Protein AF-A0A3S4IPJ4-F1 (afdb_monomer_lite)

Sequence (85 aa):
MPTWSIKADKAKLTNDRMLYLYGHVEVNALVPDAQLRRITTDNAQINLVTQDVTSNDLVTLYGTTFNSSGLKMRGNLRSKKRRAD

InterPro domains:
  IPR010664 Lipopolysaccharide assembly, LptC-related [PF06835] (2-81)
  IPR026265 Lipopolysaccharide export system protein LptC [TIGR04409] (2-81)
  IPR052363 Lipopolysaccharide export system LptC [PTHR37481] (3-81)

Radius of gyration: 12.14 Å; chains: 1; bounding box: 29×29×26 Å

Foldseek 3Di:
DDFKDWDAPDWDADPQQKIKGAAFIKMATPDPPQQWGIKTFGIWIARPVQQKIKDQTWMWTDGPPDIDIDGMWIDHPVDSDTDDD

Organism: Salmonella enterica I (NCBI:txid59201)

pLDDT: mean 86.69, std 13.98, range [44.09, 98.25]

Structure (mmCIF, N/CA/C/O backbone):
data_AF-A0A3S4IPJ4-F1
#
_entry.id   AF-A0A3S4IPJ4-F1
#
loop_
_atom_site.group_PDB
_atom_site.id
_atom_site.type_symbol
_atom_site.label_atom_id
_atom_site.label_alt_id
_atom_site.label_comp_id
_atom_site.label_asym_id
_atom_site.label_entity_id
_atom_site.label_seq_id
_atom_site.pdbx_PDB_ins_code
_atom_site.Cartn_x
_atom_site.Cartn_y
_atom_site.Cartn_z
_atom_site.occupancy
_atom_site.B_iso_or_equiv
_atom_site.auth_seq_id
_atom_site.auth_comp_id
_atom_site.auth_asym_id
_atom_site.auth_atom_id
_atom_site.pdbx_PDB_model_num
ATOM 1 N N . MET A 1 1 ? 4.574 -17.125 -9.817 1.00 68.81 1 MET A N 1
ATOM 2 C CA . MET A 1 1 ? 5.575 -16.469 -8.944 1.00 68.81 1 MET A CA 1
ATOM 3 C C . MET A 1 1 ? 4.933 -15.262 -8.272 1.00 68.81 1 MET A C 1
ATOM 5 O O . MET A 1 1 ? 4.124 -14.616 -8.933 1.00 68.81 1 MET A O 1
ATOM 9 N N . PRO A 1 2 ? 5.236 -14.973 -6.995 1.00 80.12 2 PRO A N 1
ATOM 10 C CA . PRO A 1 2 ? 4.722 -13.790 -6.309 1.00 80.12 2 PRO A CA 1
ATOM 11 C C . PRO A 1 2 ? 5.328 -12.516 -6.913 1.00 80.12 2 PRO A C 1
ATOM 13 O O . PRO A 1 2 ? 6.526 -12.457 -7.175 1.00 80.12 2 PRO A O 1
ATOM 16 N N . THR A 1 3 ? 4.498 -11.503 -7.156 1.00 88.62 3 THR A N 1
ATOM 17 C CA . THR A 1 3 ? 4.912 -10.242 -7.798 1.00 88.62 3 THR A CA 1
ATOM 18 C C . THR A 1 3 ? 5.014 -9.074 -6.822 1.00 88.62 3 THR A C 1
ATOM 20 O O . THR A 1 3 ? 5.754 -8.125 -7.082 1.00 88.62 3 THR A O 1
ATOM 23 N N . TRP A 1 4 ? 4.327 -9.165 -5.682 1.00 90.38 4 TRP A N 1
ATOM 24 C CA . TRP A 1 4 ? 4.258 -8.128 -4.658 1.00 90.38 4 TRP A CA 1
ATOM 25 C C . TRP A 1 4 ? 4.386 -8.734 -3.259 1.00 90.38 4 TRP A C 1
ATOM 27 O O . TRP A 1 4 ? 3.872 -9.821 -3.000 1.00 90.38 4 TRP A O 1
ATOM 37 N N . SER A 1 5 ? 5.041 -8.006 -2.358 1.00 93.38 5 SER A N 1
ATOM 38 C CA . SER A 1 5 ? 5.053 -8.251 -0.914 1.00 93.38 5 SER A CA 1
ATOM 39 C C . SER A 1 5 ? 4.368 -7.087 -0.217 1.00 93.38 5 SER A C 1
ATOM 41 O O . SER A 1 5 ? 4.641 -5.935 -0.547 1.00 93.38 5 SER A O 1
ATOM 43 N N . ILE A 1 6 ? 3.523 -7.378 0.769 1.00 94.06 6 ILE A N 1
ATOM 44 C CA . ILE A 1 6 ? 2.768 -6.370 1.520 1.00 94.06 6 ILE A CA 1
ATOM 45 C C . ILE A 1 6 ? 2.997 -6.599 3.010 1.00 94.06 6 ILE A C 1
ATOM 47 O O . ILE A 1 6 ? 2.924 -7.739 3.470 1.00 94.06 6 ILE A O 1
ATOM 51 N N . LYS A 1 7 ? 3.306 -5.530 3.744 1.00 96.56 7 LYS A N 1
ATOM 52 C CA . LYS A 1 7 ? 3.544 -5.540 5.192 1.00 96.56 7 LYS A CA 1
ATOM 53 C C . LYS A 1 7 ? 2.811 -4.375 5.853 1.00 96.56 7 LYS A C 1
ATOM 55 O O . LYS A 1 7 ? 2.600 -3.349 5.214 1.00 96.56 7 LYS A O 1
ATOM 60 N N . ALA A 1 8 ? 2.420 -4.572 7.104 1.00 97.88 8 ALA A N 1
ATOM 61 C CA . ALA A 1 8 ? 1.806 -3.578 7.978 1.00 97.88 8 ALA A CA 1
ATOM 62 C C . ALA A 1 8 ? 1.989 -4.027 9.434 1.00 97.88 8 ALA A C 1
ATOM 64 O O . ALA A 1 8 ? 2.241 -5.213 9.676 1.00 97.88 8 ALA A O 1
ATOM 65 N N . ASP A 1 9 ? 1.802 -3.121 10.389 1.00 98.25 9 ASP A N 1
ATOM 66 C CA . ASP A 1 9 ? 1.868 -3.465 11.816 1.00 98.25 9 ASP A CA 1
ATOM 67 C C . ASP A 1 9 ? 0.690 -4.344 12.238 1.00 98.25 9 ASP A C 1
ATOM 69 O O . ASP A 1 9 ? 0.827 -5.262 13.051 1.00 98.25 9 ASP A O 1
ATOM 73 N N . LYS A 1 10 ? -0.497 -4.043 11.700 1.00 97.94 10 LYS A N 1
ATOM 74 C CA . LYS A 1 10 ? -1.737 -4.764 11.988 1.00 97.94 10 LYS A CA 1
ATOM 75 C C . LYS A 1 10 ? -2.548 -4.963 10.720 1.00 97.94 10 LYS A C 1
ATOM 77 O O . LYS A 1 10 ? -2.559 -4.124 9.820 1.00 97.94 10 LYS A O 1
ATOM 82 N N . ALA A 1 11 ? -3.291 -6.063 10.688 1.00 97.50 11 ALA A N 1
ATOM 83 C CA . ALA A 1 11 ? -4.198 -6.377 9.599 1.00 97.50 11 ALA A CA 1
ATOM 84 C C . ALA A 1 11 ? -5.531 -6.918 10.128 1.00 97.50 11 ALA A C 1
ATOM 86 O O . ALA A 1 11 ? -5.562 -7.683 11.092 1.00 97.50 11 ALA A O 1
ATOM 87 N N . LYS A 1 12 ? -6.630 -6.546 9.470 1.00 98.00 12 LYS A N 1
ATOM 88 C CA . LYS A 1 12 ? -7.968 -7.106 9.687 1.00 98.00 12 LYS A CA 1
ATOM 89 C C . LYS A 1 12 ? -8.481 -7.674 8.370 1.00 98.00 12 LYS A C 1
ATOM 91 O O . LYS A 1 12 ? -8.643 -6.935 7.404 1.00 98.00 12 LYS A O 1
ATOM 96 N N . LEU A 1 13 ? -8.757 -8.974 8.353 1.00 97.38 13 LEU A N 1
ATOM 97 C CA . LEU A 1 13 ? -9.407 -9.653 7.236 1.00 97.38 13 LEU A CA 1
ATOM 98 C C . LEU A 1 13 ? -10.893 -9.835 7.545 1.00 97.38 13 LEU A C 1
ATOM 100 O O . LEU A 1 13 ? -11.258 -10.244 8.647 1.00 97.38 13 LEU A O 1
ATOM 104 N N . THR A 1 14 ? -11.744 -9.534 6.574 1.00 97.25 14 THR A N 1
ATOM 105 C CA . THR A 1 14 ? -13.198 -9.689 6.674 1.00 97.25 14 THR A CA 1
ATOM 106 C C . THR A 1 14 ? -13.711 -10.796 5.747 1.00 97.25 14 THR A C 1
ATOM 108 O O . THR A 1 14 ? -13.024 -11.242 4.824 1.00 97.25 14 THR A O 1
ATOM 111 N N . ASN A 1 15 ? -14.943 -11.257 5.985 1.00 96.25 15 ASN A N 1
ATOM 112 C CA . ASN A 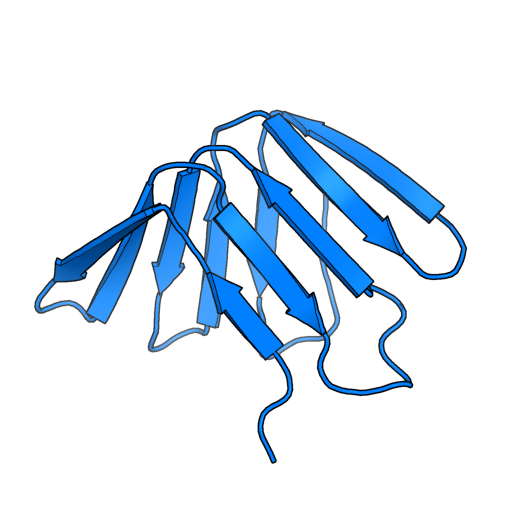1 15 ? -15.545 -12.373 5.242 1.00 96.25 15 ASN A CA 1
ATOM 113 C C . ASN A 1 15 ? -15.810 -12.054 3.762 1.00 96.25 15 ASN A C 1
ATOM 115 O O . ASN A 1 15 ? -15.779 -12.949 2.921 1.00 96.25 15 ASN A O 1
ATOM 119 N N . ASP A 1 16 ? -16.015 -10.781 3.428 1.00 94.56 16 ASP A N 1
ATOM 120 C CA . ASP A 1 16 ? -16.128 -10.264 2.059 1.00 94.56 16 ASP A CA 1
ATOM 121 C C . ASP A 1 16 ? -14.763 -10.096 1.363 1.00 94.56 16 ASP A C 1
ATOM 123 O O . ASP A 1 16 ? -14.679 -9.520 0.280 1.00 94.56 16 ASP A O 1
ATOM 127 N N . ARG A 1 17 ? -13.694 -10.664 1.944 1.00 95.31 17 ARG A N 1
ATOM 128 C CA . ARG A 1 17 ? -12.329 -10.691 1.392 1.00 95.31 17 ARG A CA 1
ATOM 129 C C . ARG A 1 17 ? -11.713 -9.299 1.243 1.00 95.31 17 ARG A C 1
ATOM 131 O O . ARG A 1 17 ? -10.872 -9.082 0.365 1.00 95.31 17 ARG A O 1
ATOM 138 N N . MET A 1 18 ? -12.097 -8.388 2.132 1.00 96.88 18 MET A N 1
ATOM 139 C CA . MET A 1 18 ? -11.436 -7.102 2.300 1.00 96.88 18 MET A CA 1
ATOM 140 C C . MET A 1 18 ? -10.347 -7.229 3.367 1.00 96.88 18 MET A C 1
ATOM 142 O O . MET A 1 18 ? -10.572 -7.705 4.481 1.00 96.88 18 MET A O 1
ATOM 146 N N . LEU A 1 19 ? -9.136 -6.820 3.005 1.00 96.25 19 LEU A N 1
ATOM 147 C CA . LEU A 1 19 ? -7.985 -6.762 3.892 1.00 96.25 19 LEU A CA 1
ATOM 148 C C . LEU A 1 19 ? -7.704 -5.301 4.232 1.00 96.25 19 LEU A C 1
ATOM 150 O O . LEU A 1 19 ? -7.329 -4.515 3.364 1.00 96.25 19 LEU A O 1
ATOM 154 N N . TYR A 1 20 ? -7.872 -4.953 5.500 1.00 97.50 20 TYR A N 1
ATOM 155 C CA . TYR A 1 20 ? -7.543 -3.639 6.038 1.00 97.50 20 TYR A CA 1
ATOM 156 C C . TYR A 1 20 ? -6.176 -3.708 6.709 1.00 97.50 20 TYR A C 1
ATOM 158 O O . TYR A 1 20 ? -5.940 -4.592 7.533 1.00 97.50 20 TYR A O 1
ATOM 166 N N . LEU A 1 21 ? -5.286 -2.790 6.353 1.00 97.88 21 LEU A N 1
ATOM 167 C CA . LEU A 1 21 ? -3.908 -2.711 6.825 1.00 97.88 21 LEU A CA 1
ATOM 168 C C . LEU A 1 21 ? -3.719 -1.402 7.586 1.00 97.88 21 LEU A C 1
ATOM 170 O O . LEU A 1 21 ? -4.117 -0.349 7.084 1.00 97.88 21 LEU A O 1
ATOM 174 N N . TYR A 1 22 ? -3.113 -1.484 8.767 1.00 97.69 22 TYR A N 1
ATOM 175 C CA . TYR A 1 22 ? -2.953 -0.352 9.674 1.00 97.69 22 TYR A CA 1
ATOM 176 C C . TYR A 1 22 ? -1.520 -0.257 10.183 1.00 97.69 22 TYR A C 1
ATOM 178 O O . TYR A 1 22 ? -0.989 -1.244 10.702 1.00 97.69 22 TYR A O 1
ATOM 186 N N . GLY A 1 23 ? -0.954 0.945 10.100 1.00 97.44 23 GLY A N 1
ATOM 187 C CA . GLY A 1 23 ? 0.387 1.273 10.573 1.00 97.44 23 GLY A CA 1
ATOM 188 C C . GLY A 1 23 ? 1.475 0.799 9.614 1.00 97.44 23 GLY A C 1
ATOM 189 O O . GLY A 1 23 ? 1.508 -0.374 9.232 1.00 97.44 23 GLY A O 1
ATOM 190 N N . HIS A 1 24 ? 2.362 1.727 9.242 1.00 97.50 24 HIS A N 1
ATOM 191 C CA . HIS A 1 24 ? 3.568 1.482 8.442 1.00 97.50 24 HIS A CA 1
ATOM 192 C C . HIS A 1 24 ? 3.326 0.546 7.248 1.00 97.50 24 HIS A C 1
ATOM 194 O O . HIS A 1 24 ? 4.065 -0.417 7.024 1.00 97.50 24 HIS A O 1
ATOM 200 N N . VAL A 1 25 ? 2.258 0.803 6.485 1.00 97.12 25 VAL A N 1
ATOM 201 C CA . VAL A 1 25 ? 1.906 -0.052 5.355 1.00 97.12 25 VAL A CA 1
ATOM 202 C C . VAL A 1 25 ? 2.939 0.124 4.256 1.00 97.12 25 VAL A C 1
ATOM 204 O O . VAL A 1 25 ? 3.158 1.223 3.743 1.00 97.12 25 VAL A O 1
ATOM 207 N N . GLU A 1 26 ? 3.536 -0.991 3.852 1.00 96.44 26 GLU A N 1
ATOM 208 C CA . GLU A 1 26 ? 4.563 -1.032 2.827 1.00 96.44 26 GLU A CA 1
ATOM 209 C C . GLU A 1 26 ? 4.254 -2.102 1.784 1.00 96.44 26 GLU A C 1
ATOM 211 O O . GLU A 1 26 ? 4.093 -3.287 2.093 1.00 96.44 26 GLU A O 1
ATOM 216 N N . VAL A 1 27 ? 4.209 -1.683 0.520 1.00 93.06 27 VAL A N 1
ATOM 217 C CA . VAL A 1 27 ? 4.024 -2.572 -0.631 1.00 93.06 27 VAL A CA 1
ATOM 218 C C . VAL A 1 27 ? 5.283 -2.537 -1.479 1.00 93.06 27 VAL A C 1
ATOM 220 O O . VAL A 1 27 ? 5.647 -1.478 -1.980 1.00 93.06 27 VAL A O 1
ATOM 223 N N . ASN A 1 28 ? 5.911 -3.691 -1.693 1.00 94.12 28 ASN A N 1
ATOM 224 C CA . ASN A 1 28 ? 7.157 -3.830 -2.444 1.00 94.12 28 ASN A CA 1
ATOM 225 C C . ASN A 1 28 ? 6.984 -4.728 -3.665 1.00 94.12 28 ASN A C 1
ATOM 227 O O . ASN A 1 28 ? 6.400 -5.810 -3.567 1.00 94.12 28 ASN A O 1
ATOM 231 N N . ALA A 1 29 ? 7.538 -4.310 -4.800 1.00 92.00 29 ALA A N 1
ATOM 232 C CA . ALA A 1 29 ? 7.653 -5.164 -5.973 1.00 92.00 29 ALA A CA 1
ATOM 233 C C . ALA A 1 29 ? 8.734 -6.230 -5.746 1.00 92.00 29 ALA A C 1
ATOM 235 O O . ALA A 1 29 ? 9.862 -5.910 -5.373 1.00 92.00 29 ALA A O 1
ATOM 236 N N . LEU A 1 30 ? 8.400 -7.493 -6.011 1.00 92.56 30 LEU A N 1
ATOM 237 C CA . LEU A 1 30 ? 9.347 -8.613 -5.929 1.00 92.56 30 LEU A CA 1
ATOM 238 C C . LEU A 1 30 ? 10.033 -8.903 -7.268 1.00 92.56 30 LEU A C 1
ATOM 240 O O . LEU A 1 30 ? 11.043 -9.599 -7.308 1.00 92.56 30 LEU A O 1
ATOM 244 N N . VAL A 1 31 ? 9.496 -8.363 -8.364 1.00 91.31 31 VAL A N 1
ATOM 245 C CA . VAL A 1 31 ? 10.059 -8.530 -9.706 1.00 91.31 31 VAL A CA 1
ATOM 246 C C . VAL A 1 31 ? 10.987 -7.358 -10.064 1.00 91.31 31 VAL A C 1
ATOM 248 O O . VAL A 1 31 ? 10.691 -6.203 -9.735 1.00 91.31 31 VAL A O 1
ATOM 251 N N . PRO A 1 32 ? 12.132 -7.616 -10.717 1.00 86.00 32 PRO A N 1
ATOM 252 C CA . PRO A 1 32 ? 13.126 -6.585 -11.015 1.00 86.00 32 PRO A CA 1
ATOM 253 C C . PRO A 1 32 ? 12.680 -5.602 -12.110 1.00 86.00 32 PRO A C 1
ATOM 255 O O . PRO A 1 32 ? 13.085 -4.446 -12.078 1.00 86.00 32 PRO A O 1
ATOM 258 N N . ASP A 1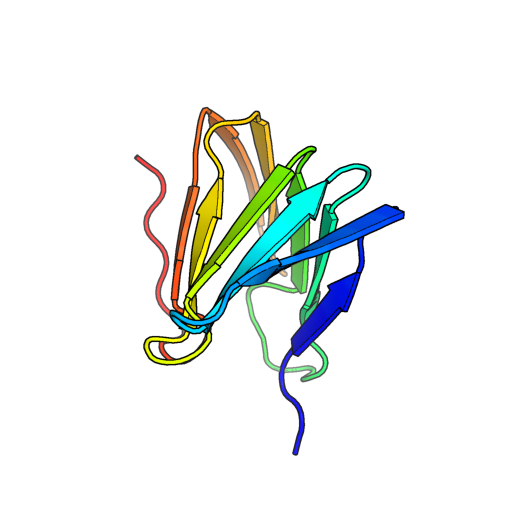 33 ? 11.802 -6.013 -13.030 1.00 89.00 33 ASP A N 1
ATOM 259 C CA . ASP A 1 33 ? 11.310 -5.207 -14.160 1.00 89.00 33 ASP A CA 1
ATOM 260 C C . ASP A 1 33 ? 10.180 -4.226 -13.787 1.00 89.00 33 ASP A C 1
ATOM 262 O O . ASP A 1 33 ? 9.683 -3.479 -14.634 1.00 89.00 33 ASP A O 1
ATOM 266 N N . ALA A 1 34 ? 9.723 -4.226 -12.531 1.00 87.50 34 ALA A N 1
ATOM 267 C CA . ALA A 1 34 ? 8.668 -3.324 -12.093 1.00 87.50 34 ALA A CA 1
ATOM 268 C C . ALA A 1 34 ? 9.167 -1.871 -12.044 1.00 87.50 34 ALA A C 1
ATOM 270 O O . ALA A 1 34 ? 10.034 -1.530 -11.241 1.00 87.50 34 ALA A O 1
ATOM 271 N N . GLN A 1 35 ? 8.552 -1.008 -12.861 1.00 88.19 35 GLN A N 1
ATOM 272 C CA . GLN A 1 35 ? 8.788 0.443 -12.859 1.00 88.19 35 GLN A CA 1
ATOM 273 C C . GLN A 1 35 ? 8.407 1.089 -11.526 1.00 88.19 35 GLN A C 1
ATOM 275 O O . GLN A 1 35 ? 9.050 2.031 -11.081 1.00 88.19 35 GLN A O 1
ATOM 280 N N . LEU A 1 36 ? 7.377 0.563 -10.864 1.00 88.50 36 LEU A N 1
ATOM 281 C CA . LEU A 1 36 ? 7.067 0.927 -9.494 1.00 88.50 36 LEU A CA 1
ATOM 282 C C . LEU A 1 36 ? 7.719 -0.069 -8.535 1.00 88.50 36 LEU A C 1
ATOM 284 O O . LEU A 1 36 ? 7.477 -1.270 -8.633 1.00 88.50 36 LEU A O 1
ATOM 288 N N . ARG A 1 37 ? 8.492 0.446 -7.580 1.00 93.31 37 ARG A N 1
ATOM 289 C CA . ARG A 1 37 ? 9.291 -0.340 -6.639 1.00 93.31 37 ARG A CA 1
ATOM 290 C C . ARG A 1 37 ? 8.633 -0.469 -5.273 1.00 93.31 37 ARG A C 1
ATOM 292 O O . ARG A 1 37 ? 8.572 -1.579 -4.749 1.00 93.31 37 ARG A O 1
ATOM 299 N N . ARG A 1 38 ? 8.135 0.639 -4.717 1.00 93.69 38 ARG A N 1
ATOM 300 C CA . ARG A 1 38 ? 7.607 0.688 -3.347 1.00 93.69 38 ARG A CA 1
ATOM 301 C C . ARG A 1 38 ? 6.428 1.650 -3.218 1.00 93.69 38 ARG A C 1
ATOM 303 O O . ARG A 1 38 ? 6.347 2.648 -3.931 1.00 93.69 38 ARG A O 1
ATOM 310 N N . ILE A 1 39 ? 5.523 1.345 -2.298 1.00 92.88 39 ILE A N 1
ATOM 311 C CA . ILE A 1 39 ? 4.493 2.253 -1.789 1.00 92.88 39 ILE A CA 1
ATOM 312 C C . ILE A 1 39 ? 4.631 2.299 -0.276 1.00 92.88 39 ILE A C 1
ATOM 314 O O . ILE A 1 39 ? 4.781 1.240 0.336 1.00 92.88 39 ILE A O 1
ATOM 318 N N . THR A 1 40 ? 4.505 3.484 0.310 1.00 95.88 40 THR A N 1
ATOM 319 C CA . THR A 1 40 ? 4.335 3.651 1.756 1.00 95.88 40 THR A CA 1
ATOM 320 C C . THR A 1 40 ? 3.109 4.503 2.052 1.00 95.88 40 THR A C 1
ATOM 322 O O . THR A 1 40 ? 2.871 5.504 1.371 1.00 95.88 40 THR A O 1
ATOM 325 N N . THR A 1 41 ? 2.339 4.109 3.059 1.00 96.62 41 THR A N 1
ATOM 326 C CA . THR A 1 41 ? 1.188 4.859 3.579 1.00 96.62 41 THR A CA 1
ATOM 327 C C . THR A 1 41 ? 0.887 4.408 5.007 1.00 96.62 41 THR A C 1
ATOM 329 O O . THR A 1 41 ? 1.365 3.355 5.432 1.00 96.62 41 THR A O 1
ATOM 332 N N . ASP A 1 42 ? 0.095 5.176 5.747 1.00 96.38 42 ASP A N 1
ATOM 333 C CA . ASP A 1 42 ? -0.262 4.814 7.118 1.00 96.38 42 ASP A CA 1
ATOM 334 C C . ASP A 1 42 ? -1.304 3.697 7.151 1.00 96.38 42 ASP A C 1
ATOM 336 O O . ASP A 1 42 ? -1.167 2.754 7.930 1.00 96.38 42 ASP A O 1
ATOM 340 N N . ASN A 1 43 ? -2.318 3.759 6.281 1.00 96.44 43 ASN A N 1
ATOM 341 C CA . ASN A 1 43 ? -3.346 2.730 6.176 1.00 96.44 43 ASN A CA 1
ATOM 342 C C . ASN A 1 43 ? -3.686 2.420 4.716 1.00 96.44 43 ASN A C 1
ATOM 344 O O . ASN A 1 43 ? -3.609 3.270 3.829 1.00 96.44 43 ASN A O 1
ATOM 348 N N . ALA A 1 44 ? -4.109 1.183 4.461 1.00 96.06 44 ALA A N 1
ATOM 349 C CA . ALA A 1 44 ? -4.566 0.765 3.141 1.00 96.06 44 ALA A CA 1
ATOM 350 C C . ALA A 1 44 ? -5.684 -0.272 3.232 1.00 96.06 44 ALA A C 1
ATOM 352 O O . ALA A 1 44 ? -5.810 -1.011 4.209 1.00 96.06 44 ALA A O 1
ATOM 353 N N . GLN A 1 45 ? -6.479 -0.350 2.174 1.00 95.88 45 GLN A N 1
ATOM 354 C CA . GLN A 1 45 ? -7.504 -1.365 1.988 1.00 95.88 45 GLN A CA 1
ATOM 355 C C . GLN A 1 45 ? -7.205 -2.126 0.708 1.00 95.88 45 GLN A C 1
ATOM 357 O O . GLN A 1 45 ? -6.853 -1.529 -0.310 1.00 95.88 45 GLN A O 1
ATOM 362 N N . ILE A 1 46 ? -7.347 -3.445 0.765 1.00 93.62 46 ILE A N 1
ATOM 363 C CA . ILE A 1 46 ? -7.116 -4.324 -0.372 1.00 93.62 46 ILE A CA 1
ATOM 364 C C . ILE A 1 46 ? -8.326 -5.223 -0.552 1.00 93.62 46 ILE A C 1
ATOM 366 O O . ILE A 1 46 ? -8.682 -5.986 0.345 1.00 93.62 46 ILE A O 1
ATOM 370 N N . ASN A 1 47 ? -8.928 -5.179 -1.734 1.00 93.38 47 ASN A N 1
ATOM 371 C CA . ASN A 1 47 ? -9.891 -6.190 -2.138 1.00 93.38 47 ASN A CA 1
ATOM 372 C C . ASN A 1 47 ? -9.122 -7.388 -2.705 1.00 93.38 47 ASN A C 1
ATOM 374 O O . ASN A 1 47 ? -8.492 -7.284 -3.756 1.00 93.38 47 ASN A O 1
ATOM 378 N N . LEU A 1 48 ? -9.156 -8.536 -2.029 1.00 88.19 48 LEU A N 1
ATOM 379 C CA . LEU A 1 48 ? -8.367 -9.704 -2.442 1.00 88.19 48 LEU A CA 1
ATOM 380 C C . LEU A 1 48 ? -8.924 -10.404 -3.695 1.00 88.19 48 LEU A C 1
ATOM 382 O O . LEU A 1 48 ? -8.221 -11.215 -4.297 1.00 88.19 48 LEU A O 1
ATOM 386 N N . VAL A 1 49 ? -10.161 -10.095 -4.102 1.00 90.50 49 VAL A N 1
ATOM 387 C CA . VAL A 1 49 ? -10.792 -10.635 -5.318 1.00 90.50 49 VAL A CA 1
ATOM 388 C C . VAL A 1 49 ? -10.385 -9.820 -6.542 1.00 90.50 49 VAL A C 1
ATOM 390 O O . VAL A 1 49 ? -9.907 -10.385 -7.525 1.00 90.50 49 VAL A O 1
ATOM 393 N N . THR A 1 50 ? -10.554 -8.497 -6.492 1.00 90.38 50 THR A N 1
ATOM 394 C CA . THR A 1 50 ? -10.228 -7.605 -7.621 1.00 90.38 50 THR A CA 1
ATOM 395 C C . THR A 1 50 ? -8.757 -7.198 -7.647 1.00 90.38 50 THR A C 1
ATOM 397 O O . THR A 1 50 ? -8.248 -6.789 -8.692 1.00 90.38 50 THR A O 1
ATOM 400 N N . GLN A 1 51 ? -8.060 -7.364 -6.520 1.00 84.56 51 GLN A N 1
ATOM 401 C CA . GLN A 1 51 ? -6.703 -6.882 -6.261 1.00 84.56 51 GLN A CA 1
ATOM 402 C C . GLN A 1 51 ? -6.569 -5.354 -6.299 1.00 84.56 51 GLN A C 1
ATOM 404 O O . GLN A 1 51 ? -5.476 -4.830 -6.535 1.00 84.56 51 GLN A O 1
ATOM 409 N N . ASP A 1 52 ? -7.669 -4.638 -6.067 1.00 86.50 52 ASP A N 1
ATOM 410 C CA . ASP A 1 52 ? -7.645 -3.189 -5.893 1.00 86.50 52 ASP A CA 1
ATOM 411 C C . ASP A 1 52 ? -7.049 -2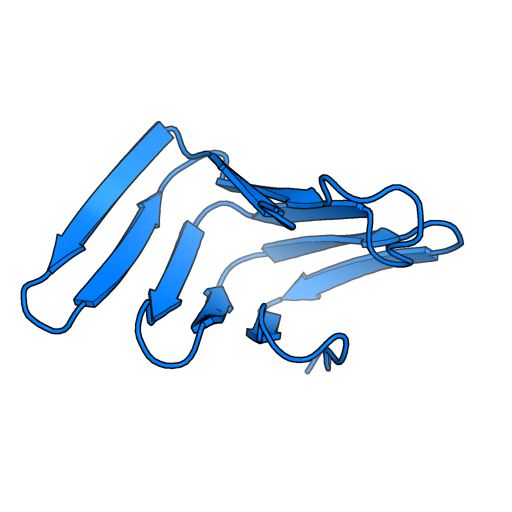.825 -4.536 1.00 86.50 52 ASP A C 1
ATOM 413 O O . ASP A 1 52 ? -7.383 -3.426 -3.517 1.00 86.50 52 ASP A O 1
ATOM 417 N N . VAL A 1 53 ? -6.182 -1.818 -4.546 1.00 87.81 53 VAL A N 1
ATOM 418 C CA . VAL A 1 53 ? -5.544 -1.209 -3.384 1.00 87.81 53 VAL A CA 1
ATOM 419 C C . VAL A 1 53 ? -5.963 0.247 -3.332 1.00 87.81 53 VAL A C 1
ATOM 421 O O . VAL A 1 53 ? -5.769 0.999 -4.296 1.00 87.81 53 VAL A O 1
ATOM 424 N N . THR A 1 54 ? -6.508 0.651 -2.195 1.00 91.94 54 THR A N 1
ATOM 425 C CA . THR A 1 54 ? -6.874 2.036 -1.927 1.00 91.94 54 THR A CA 1
ATOM 426 C C . THR A 1 54 ? -6.267 2.510 -0.618 1.00 91.94 54 THR A C 1
ATOM 428 O O . THR A 1 54 ? -6.095 1.742 0.327 1.00 91.94 54 THR A O 1
ATOM 431 N N . SER A 1 55 ? -5.941 3.793 -0.560 1.00 92.25 55 SER A N 1
ATOM 432 C CA . SER A 1 55 ? -5.627 4.489 0.685 1.00 92.25 55 SER A CA 1
ATOM 433 C C . SER A 1 55 ? -6.274 5.864 0.644 1.00 92.25 55 SER A C 1
ATOM 435 O O . SER A 1 55 ? -6.341 6.486 -0.420 1.00 92.25 55 SER A O 1
ATOM 437 N N . ASN A 1 56 ? -6.777 6.305 1.794 1.00 91.25 56 ASN A N 1
ATOM 438 C CA . ASN A 1 56 ? -7.298 7.655 1.980 1.00 91.25 56 ASN A CA 1
ATOM 439 C C . ASN A 1 56 ? -6.278 8.591 2.646 1.00 91.25 56 ASN A C 1
ATOM 441 O O . ASN A 1 56 ? -6.562 9.780 2.780 1.00 91.25 56 ASN A O 1
ATOM 445 N N . ASP A 1 57 ? -5.121 8.061 3.040 1.00 91.38 57 ASP A N 1
ATOM 446 C CA . ASP A 1 57 ? -4.078 8.805 3.736 1.00 91.38 57 ASP A CA 1
ATOM 447 C C . ASP A 1 57 ? -3.071 9.386 2.741 1.00 91.38 57 ASP A C 1
ATOM 449 O O . ASP A 1 57 ? -3.211 9.261 1.517 1.00 91.38 57 ASP A O 1
ATOM 453 N N . LEU A 1 58 ? -2.033 10.031 3.274 1.00 90.88 58 LEU A N 1
ATOM 454 C CA . LEU A 1 58 ? -0.870 10.383 2.479 1.00 90.88 58 LEU A CA 1
ATOM 455 C C . LEU A 1 58 ? -0.211 9.100 1.963 1.00 90.88 58 LEU A C 1
ATOM 457 O O . LEU A 1 58 ? 0.036 8.143 2.707 1.00 90.88 58 LEU A O 1
ATOM 461 N N . VAL A 1 59 ? 0.079 9.091 0.669 1.00 93.00 59 VAL A N 1
ATOM 462 C CA . VAL A 1 59 ? 0.757 7.984 0.005 1.00 93.00 59 VAL A CA 1
ATOM 463 C C . VAL A 1 59 ? 2.014 8.510 -0.652 1.00 93.00 59 VAL A C 1
ATOM 465 O O . VAL A 1 59 ? 1.974 9.534 -1.332 1.00 93.00 59 VAL A O 1
ATOM 468 N N . THR A 1 60 ? 3.110 7.767 -0.507 1.00 92.56 60 THR A N 1
ATOM 469 C CA . THR A 1 60 ? 4.330 7.984 -1.286 1.00 92.56 60 THR A CA 1
ATOM 470 C C . THR A 1 60 ? 4.592 6.778 -2.178 1.00 92.56 60 THR A C 1
ATOM 472 O O . THR A 1 60 ? 4.649 5.632 -1.726 1.00 92.56 60 THR A O 1
ATOM 475 N N . LEU A 1 61 ? 4.727 7.046 -3.472 1.00 91.75 61 LEU A N 1
ATOM 476 C CA . LEU A 1 61 ? 5.043 6.095 -4.525 1.00 91.75 61 LEU A CA 1
ATOM 477 C C . LEU A 1 61 ? 6.507 6.259 -4.920 1.00 91.75 61 LEU A C 1
ATOM 479 O O . LEU A 1 61 ? 6.934 7.355 -5.278 1.00 91.75 61 LEU A O 1
ATOM 483 N N . TYR A 1 62 ? 7.239 5.151 -4.919 1.00 93.12 62 TYR A N 1
ATOM 484 C CA . TYR A 1 62 ? 8.634 5.093 -5.333 1.00 93.12 62 TYR A CA 1
ATOM 485 C C . TYR A 1 62 ? 8.752 4.260 -6.602 1.00 93.12 62 TYR A C 1
ATOM 487 O O . TYR A 1 62 ? 8.480 3.053 -6.605 1.00 93.12 62 TYR A O 1
ATOM 495 N N . GLY A 1 63 ? 9.144 4.911 -7.685 1.00 91.12 63 GLY A N 1
ATOM 496 C CA . GLY A 1 63 ? 9.460 4.308 -8.968 1.00 91.12 63 GLY A CA 1
ATOM 497 C C . GLY A 1 63 ? 10.962 4.224 -9.217 1.00 91.12 63 GLY A C 1
ATOM 498 O O . GLY A 1 63 ? 11.781 4.713 -8.448 1.00 91.12 63 GLY A O 1
ATOM 499 N N . THR A 1 64 ? 11.329 3.588 -10.322 1.00 90.62 64 THR A N 1
ATOM 500 C CA . THR A 1 64 ? 12.709 3.530 -10.835 1.00 90.62 64 THR A CA 1
ATOM 501 C C . THR A 1 64 ? 13.237 4.910 -11.232 1.00 90.62 64 THR A C 1
ATOM 503 O O . THR A 1 64 ? 14.414 5.192 -11.035 1.00 90.62 64 THR A O 1
ATOM 506 N N . THR A 1 65 ? 12.374 5.765 -11.787 1.00 90.56 65 THR A N 1
ATOM 507 C CA . THR A 1 65 ? 12.734 7.085 -12.335 1.00 90.56 65 THR A CA 1
ATOM 508 C C . THR A 1 65 ? 11.908 8.235 -11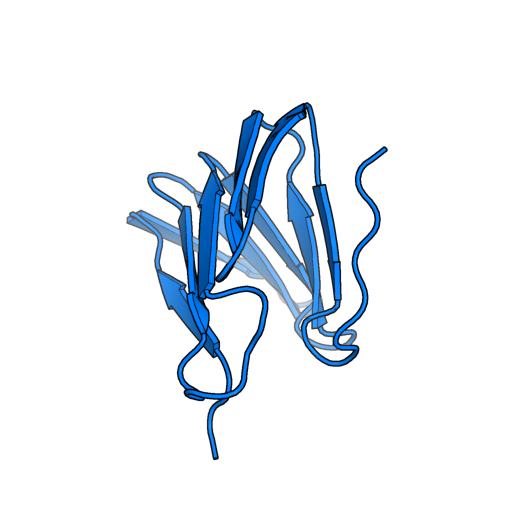.759 1.00 90.56 65 THR A C 1
ATOM 510 O O . THR A 1 65 ? 12.041 9.369 -12.211 1.00 90.56 65 THR A O 1
ATOM 513 N N . PHE A 1 66 ? 11.025 7.966 -10.795 1.00 85.12 66 PHE A N 1
ATOM 514 C CA . PHE A 1 66 ? 10.150 8.975 -10.202 1.00 85.12 66 PHE A CA 1
ATOM 515 C C . PHE A 1 66 ? 9.864 8.652 -8.739 1.00 85.12 66 PHE A C 1
ATOM 517 O O . PHE A 1 66 ? 9.761 7.485 -8.380 1.00 85.12 66 PHE A O 1
ATOM 524 N N . ASN A 1 67 ? 9.639 9.685 -7.931 1.00 88.69 67 ASN A N 1
ATOM 525 C CA . ASN A 1 67 ? 8.978 9.574 -6.636 1.00 88.69 67 ASN A CA 1
ATOM 526 C C . ASN A 1 67 ? 7.819 10.572 -6.624 1.00 88.69 67 ASN A C 1
ATOM 528 O O . ASN A 1 67 ? 7.961 11.685 -7.128 1.00 88.69 67 ASN A O 1
ATOM 532 N N . SER A 1 68 ? 6.671 10.177 -6.085 1.00 86.56 68 SER A N 1
ATOM 533 C CA . SER A 1 68 ? 5.484 11.033 -6.027 1.00 86.56 68 SER A CA 1
ATOM 534 C C . SER A 1 68 ? 4.768 10.843 -4.700 1.00 86.56 68 SER A C 1
ATOM 536 O O . SER A 1 68 ? 4.631 9.712 -4.236 1.00 86.56 68 SER A O 1
ATOM 538 N N . SER A 1 69 ? 4.304 11.942 -4.112 1.00 86.50 69 SER A N 1
ATOM 539 C CA . SER A 1 69 ? 3.462 11.928 -2.921 1.00 86.50 69 SER A CA 1
ATOM 540 C C . SER A 1 69 ? 2.145 12.634 -3.212 1.00 86.50 69 SER A C 1
ATOM 542 O O . SER A 1 69 ? 2.129 13.651 -3.904 1.00 86.50 69 SER A O 1
ATOM 544 N N . GLY A 1 70 ? 1.049 12.097 -2.682 1.00 84.50 70 GLY A N 1
ATOM 545 C CA . GLY A 1 70 ? -0.289 12.645 -2.880 1.00 84.50 70 GLY A CA 1
ATOM 546 C C . GLY A 1 70 ? -1.250 12.207 -1.781 1.00 84.50 70 GLY A C 1
ATOM 547 O O . GLY A 1 70 ? -1.036 11.186 -1.121 1.00 84.50 70 GLY A O 1
ATOM 548 N N . LEU A 1 71 ? -2.296 13.005 -1.570 1.00 68.44 71 LEU A N 1
ATOM 549 C CA . LEU A 1 71 ? -3.415 12.613 -0.722 1.00 68.44 71 LEU A CA 1
ATOM 550 C C . LEU A 1 71 ? -4.275 11.622 -1.503 1.00 68.44 71 LEU A C 1
ATOM 552 O O . LEU A 1 71 ? -4.866 11.991 -2.511 1.00 68.44 71 LEU A O 1
ATOM 556 N N . LYS A 1 72 ? -4.407 10.407 -0.965 1.00 75.00 72 LYS A N 1
ATOM 557 C CA . LYS A 1 72 ? -5.154 9.278 -1.534 1.00 75.00 72 LYS A CA 1
ATOM 558 C C . LYS A 1 72 ? -4.460 8.575 -2.703 1.00 75.00 72 LYS A C 1
ATOM 560 O O . LYS A 1 72 ? -3.721 9.147 -3.497 1.00 75.00 72 LYS A O 1
ATOM 565 N N . MET A 1 73 ? -4.723 7.275 -2.812 1.00 79.19 73 MET A N 1
ATOM 566 C CA . MET A 1 73 ? -4.261 6.435 -3.917 1.00 79.19 73 MET A CA 1
ATOM 567 C C . MET A 1 73 ? -5.344 5.429 -4.292 1.00 79.19 73 MET A C 1
ATOM 569 O O . MET A 1 73 ? -5.955 4.807 -3.422 1.00 79.19 73 MET A O 1
ATOM 573 N N . ARG A 1 74 ? -5.507 5.197 -5.597 1.00 75.19 74 ARG A N 1
ATOM 574 C CA . ARG A 1 74 ? -6.197 4.029 -6.147 1.00 75.19 74 ARG A CA 1
ATOM 575 C C . ARG A 1 74 ? -5.286 3.325 -7.149 1.00 75.19 74 ARG A C 1
ATOM 577 O O . ARG A 1 74 ? -4.784 3.922 -8.097 1.00 75.19 74 ARG A O 1
ATOM 584 N N . GLY A 1 75 ? -5.067 2.033 -6.960 1.00 70.50 75 GLY A N 1
ATOM 585 C CA . GLY A 1 75 ? -4.312 1.215 -7.903 1.00 70.50 75 GLY A CA 1
ATOM 586 C C . GLY A 1 75 ? -4.782 -0.223 -7.868 1.00 70.50 75 GLY A C 1
ATOM 587 O O . GLY A 1 75 ? -5.424 -0.644 -6.919 1.00 70.50 75 GLY A O 1
ATOM 588 N N . ASN A 1 76 ? -4.455 -0.986 -8.900 1.00 72.94 76 ASN A N 1
ATOM 589 C CA . ASN A 1 76 ? -4.798 -2.398 -8.984 1.00 72.94 76 ASN A CA 1
ATOM 590 C C . ASN A 1 76 ? -3.496 -3.202 -9.105 1.00 72.94 76 ASN A C 1
ATOM 592 O O . ASN A 1 76 ? -2.625 -2.832 -9.886 1.00 72.94 76 ASN A O 1
ATOM 596 N N . LEU A 1 77 ? -3.311 -4.261 -8.313 1.00 65.19 77 LEU A N 1
ATOM 597 C CA . LEU A 1 77 ? -2.055 -5.032 -8.301 1.00 65.19 77 LEU A CA 1
ATOM 598 C C . LEU A 1 77 ? -1.938 -6.006 -9.482 1.00 65.19 77 LEU A C 1
ATOM 600 O O . LEU A 1 77 ? -0.828 -6.441 -9.800 1.00 65.19 77 LEU A O 1
ATOM 604 N N . ARG A 1 78 ? -3.059 -6.317 -10.149 1.00 60.84 78 ARG A N 1
ATOM 605 C CA . ARG A 1 78 ? -3.114 -7.184 -11.334 1.00 60.84 78 ARG A CA 1
ATOM 606 C C . ARG A 1 78 ? -2.779 -6.419 -12.611 1.00 60.84 78 ARG A C 1
ATOM 608 O O . ARG A 1 78 ? -2.093 -6.944 -13.486 1.00 60.84 78 ARG A O 1
ATOM 615 N N . SER A 1 79 ? -3.242 -5.175 -12.722 1.00 53.38 79 SER A N 1
ATOM 616 C CA . SER A 1 79 ? -2.915 -4.286 -13.836 1.00 53.38 79 SER A CA 1
ATOM 617 C C . SER A 1 79 ? -1.706 -3.421 -13.475 1.00 53.38 79 SER A C 1
ATOM 619 O O . SER A 1 79 ? -1.740 -2.686 -12.499 1.00 53.38 79 SER A O 1
ATOM 621 N N . LYS A 1 80 ? -0.628 -3.426 -14.266 1.00 53.78 80 LYS A N 1
ATOM 622 C CA . LYS A 1 80 ? 0.535 -2.535 -14.050 1.00 53.78 80 LYS A CA 1
ATOM 623 C C . LY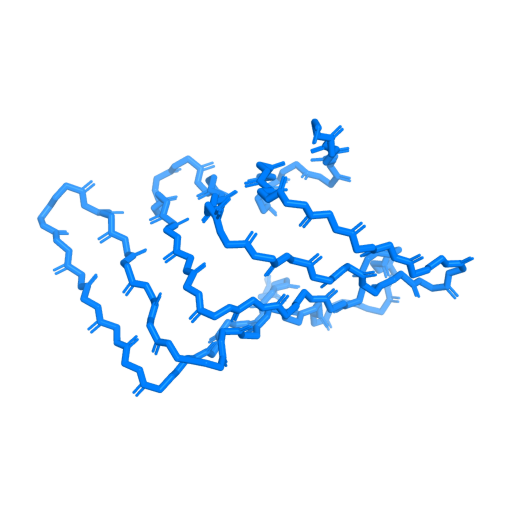S A 1 80 ? 0.214 -1.024 -14.256 1.00 53.78 80 LYS A C 1
ATOM 625 O O . LYS A 1 80 ? 1.125 -0.247 -14.517 1.00 53.78 80 LYS A O 1
ATOM 630 N N . LYS A 1 81 ? -1.051 -0.579 -14.176 1.00 44.62 81 LYS A N 1
ATOM 631 C CA . LYS A 1 81 ? -1.492 0.819 -14.365 1.00 44.62 81 LYS A CA 1
ATOM 632 C C . LYS A 1 81 ? -2.023 1.413 -13.058 1.00 44.62 81 LYS A C 1
ATOM 634 O O . LYS A 1 81 ? -2.785 0.774 -12.339 1.00 44.62 81 LYS A O 1
ATOM 639 N N . ARG A 1 82 ? -1.630 2.656 -12.770 1.00 49.59 82 ARG A N 1
ATOM 640 C CA . ARG A 1 82 ? -2.088 3.453 -11.621 1.00 49.59 82 ARG A CA 1
ATOM 641 C C . ARG A 1 82 ? -2.392 4.880 -12.074 1.00 49.59 82 ARG A C 1
ATOM 643 O O . ARG A 1 82 ? -1.712 5.374 -12.971 1.00 49.59 82 ARG A O 1
ATOM 650 N N . ARG A 1 83 ? -3.392 5.516 -11.461 1.00 48.06 83 ARG A N 1
ATOM 651 C CA . ARG A 1 83 ? -3.670 6.958 -11.555 1.00 48.06 83 ARG A CA 1
ATOM 652 C C . ARG A 1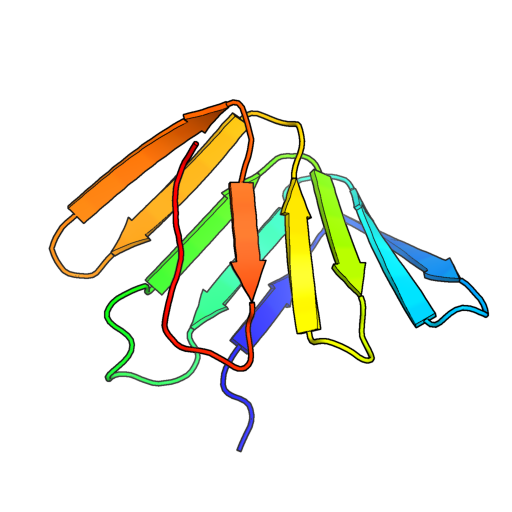 83 ? -3.593 7.539 -10.142 1.00 48.06 83 ARG A C 1
ATOM 654 O O . ARG A 1 83 ? -4.087 6.910 -9.210 1.00 48.06 83 ARG A O 1
ATOM 661 N N . ALA A 1 84 ? -2.918 8.672 -10.001 1.00 44.09 84 ALA A N 1
ATOM 662 C CA . ALA A 1 84 ? -3.056 9.536 -8.836 1.00 44.09 84 ALA A CA 1
ATOM 663 C C . ALA A 1 84 ? -4.173 10.534 -9.168 1.00 44.09 84 ALA A C 1
ATOM 665 O O . ALA A 1 84 ? -4.175 11.052 -10.289 1.00 44.09 84 ALA A O 1
ATOM 666 N N . ASP A 1 85 ? -5.115 10.716 -8.245 1.00 44.84 85 ASP A N 1
ATOM 667 C CA . ASP A 1 85 ? -6.176 11.728 -8.324 1.00 44.84 85 ASP A CA 1
ATOM 668 C C . ASP A 1 85 ? -5.801 12.917 -7.429 1.00 44.84 85 ASP A C 1
ATOM 670 O O . ASP A 1 85 ? -5.165 12.669 -6.377 1.00 44.84 85 ASP A O 1
#

Secondary structure (DSSP, 8-state):
---EEEE-SEEEE-TTSEEEEEEEEEEEE-STT-SEEEEEEEEEEEETTT-EEEEEEEEEEEESS-EEEEEEEEEESSSS-EE--